Protein AF-A0A482ZUF1-F1 (afdb_monomer)

pLDDT: mean 80.64, std 9.86, range [46.56, 88.69]

Solvent-accessible surface area (backbone atoms only — not comparable to full-atom values): 3462 Å² total; per-residue (Å²): 125,65,64,60,55,55,48,48,51,53,48,50,47,55,24,53,78,52,70,35,48,45,39,61,71,53,44,47,48,55,38,46,76,72,68,46,91,70,55,64,71,58,50,41,51,53,29,60,77,66,69,60,58,39,63,74,64,78,127

Radius of gyration: 10.74 Å; Cα contacts (8 Å, |Δi|>4): 50; chains: 1; bounding box: 24×16×36 Å

Sequence (59 aa):
MIEDQRLLGVIKQSWLESGCVYGYRKVCHDLRELGQTCGISRVERLMYQNKLKSQTGYF

Secondary structure (DSSP, 8-state):
--HHHHHHHHHHHHHHHTTT---HHHHHHHHHHTT----HHHHHHHHHHTT---S----

Nearest PDB structures (foldseek):
  2o03-assembly1_A-2  TM=8.338E-01  e=1.426E+00  Mycobacterium tuberculosis
  1mzb-assembly1_A  TM=8.513E-01  e=1.521E+00  Pseudomonas aeruginosa
  5nhk-assembly1_B  TM=7.398E-01  e=1.623E+00  Francisella tularensis
  2lbf-assembly1_B  TM=7.524E-01  e=3.095E+00  Homo sapiens
  2lbf-assembly1_A  TM=4.530E-01  e=9.901E+00  Homo sapiens

Foldseek 3Di:
DPVLVVLLVQLVVVCVVVVLQDALVVSVVVCVVVVHPDDSVSSNVSCVVVVSHHPPPPD

Structure (mmCIF, N/CA/C/O backbone):
data_AF-A0A482ZUF1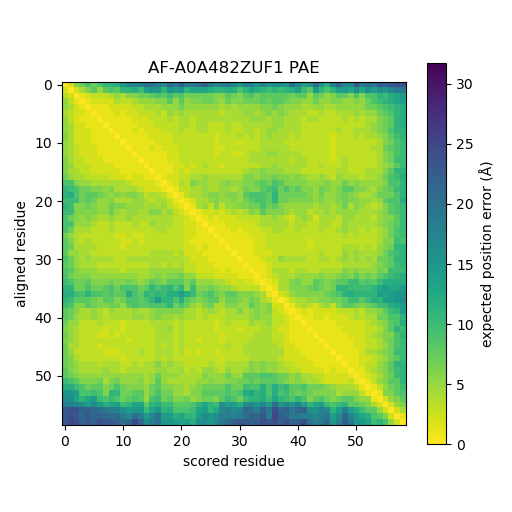-F1
#
_entry.id   AF-A0A482ZUF1-F1
#
loop_
_atom_site.group_PDB
_atom_site.id
_atom_site.type_symbol
_atom_site.label_atom_id
_atom_site.label_alt_id
_atom_site.label_comp_id
_atom_site.label_asym_id
_atom_site.label_entity_id
_atom_site.label_seq_id
_atom_site.pdbx_PDB_ins_code
_atom_site.Cartn_x
_atom_site.Cartn_y
_atom_site.Cartn_z
_atom_site.occupancy
_atom_site.B_iso_or_equiv
_atom_site.auth_seq_id
_atom_site.auth_comp_id
_atom_site.auth_asym_id
_atom_site.auth_atom_id
_atom_site.pdbx_PDB_model_num
ATOM 1 N N . MET A 1 1 ? 0.268 -2.762 14.265 1.00 54.84 1 MET A N 1
ATOM 2 C CA . MET A 1 1 ? 0.587 -4.197 14.163 1.00 54.84 1 MET A CA 1
ATOM 3 C C . MET A 1 1 ? -0.461 -4.944 13.332 1.00 54.84 1 MET A C 1
ATOM 5 O O . MET A 1 1 ? -0.070 -5.695 12.460 1.00 54.84 1 MET A O 1
ATOM 9 N N . ILE A 1 2 ? -1.778 -4.761 13.546 1.00 70.12 2 ILE A N 1
ATOM 10 C CA . ILE A 1 2 ? -2.821 -5.461 12.750 1.00 70.12 2 ILE A CA 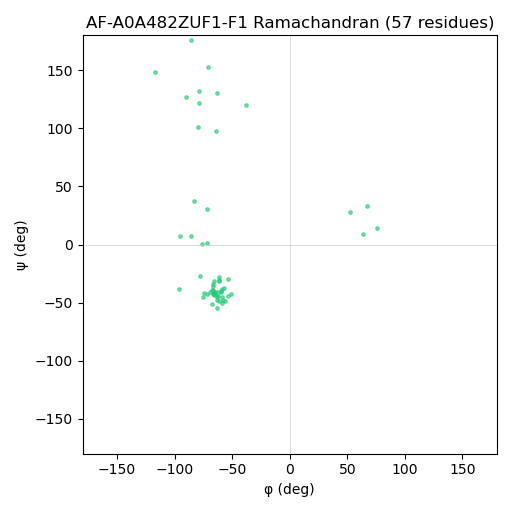1
ATOM 11 C C . ILE A 1 2 ? -3.361 -4.621 11.581 1.00 70.12 2 ILE A C 1
ATOM 13 O O . ILE A 1 2 ? -3.606 -5.145 10.495 1.00 70.12 2 ILE A O 1
ATOM 17 N N . GLU A 1 3 ? -3.527 -3.311 11.766 1.00 76.94 3 GLU A N 1
ATOM 18 C CA . GLU A 1 3 ? -4.058 -2.428 10.716 1.00 76.94 3 GLU A CA 1
ATOM 19 C C . GLU A 1 3 ? -3.124 -2.296 9.514 1.00 76.94 3 GLU A C 1
ATOM 21 O O . GLU A 1 3 ? -3.593 -2.227 8.387 1.00 76.94 3 GLU A O 1
ATOM 26 N N . ASP A 1 4 ? -1.808 -2.285 9.729 1.00 81.25 4 ASP A N 1
ATOM 27 C CA . ASP A 1 4 ? -0.815 -2.225 8.653 1.00 81.25 4 ASP A CA 1
ATOM 28 C C . ASP A 1 4 ? -0.803 -3.495 7.790 1.00 81.25 4 ASP A C 1
ATOM 30 O O . ASP A 1 4 ? -0.760 -3.377 6.567 1.00 81.25 4 ASP A O 1
ATOM 34 N N . GLN A 1 5 ? -0.953 -4.687 8.379 1.00 82.12 5 GLN A N 1
ATOM 35 C CA . GLN A 1 5 ? -1.139 -5.926 7.614 1.00 82.12 5 GLN A CA 1
ATOM 36 C C . GLN A 1 5 ? -2.464 -5.954 6.846 1.00 82.12 5 GLN A C 1
ATOM 38 O O . GLN A 1 5 ? -2.484 -6.368 5.685 1.00 82.12 5 GLN A O 1
ATOM 43 N N . ARG A 1 6 ? -3.568 -5.501 7.458 1.00 84.00 6 ARG A N 1
ATOM 44 C CA . ARG A 1 6 ? -4.862 -5.396 6.759 1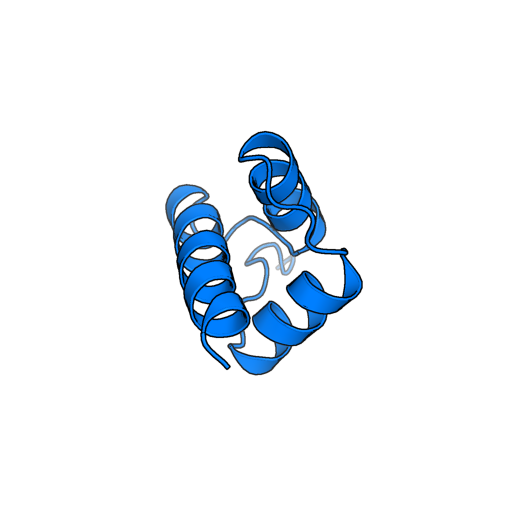.00 84.00 6 ARG A CA 1
ATOM 45 C C . ARG A 1 6 ? -4.773 -4.417 5.594 1.00 84.00 6 ARG A C 1
ATOM 47 O O . ARG A 1 6 ? -5.214 -4.736 4.494 1.00 84.00 6 ARG A O 1
ATOM 54 N N . LEU A 1 7 ? -4.143 -3.267 5.821 1.00 84.88 7 LEU A N 1
ATOM 55 C CA . LEU A 1 7 ? -3.931 -2.251 4.801 1.00 84.88 7 LEU A CA 1
ATOM 56 C C . LEU A 1 7 ? -3.056 -2.780 3.663 1.00 84.88 7 LEU A C 1
ATOM 58 O O . LEU A 1 7 ? -3.367 -2.562 2.497 1.00 84.88 7 LEU A O 1
ATOM 62 N N . LEU A 1 8 ? -2.005 -3.535 3.988 1.00 86.62 8 LEU A N 1
ATOM 63 C CA . LEU A 1 8 ? -1.164 -4.193 2.996 1.00 86.62 8 LEU A CA 1
ATOM 64 C C . LEU A 1 8 ? -1.952 -5.170 2.115 1.00 86.62 8 LEU A C 1
ATOM 66 O O . LEU A 1 8 ? -1.712 -5.228 0.911 1.00 86.62 8 LEU A O 1
ATOM 70 N N . GLY A 1 9 ? -2.875 -5.934 2.705 1.00 88.50 9 GLY A N 1
ATOM 71 C CA . GLY A 1 9 ? -3.755 -6.838 1.964 1.00 88.50 9 GLY A CA 1
ATOM 72 C C . GLY A 1 9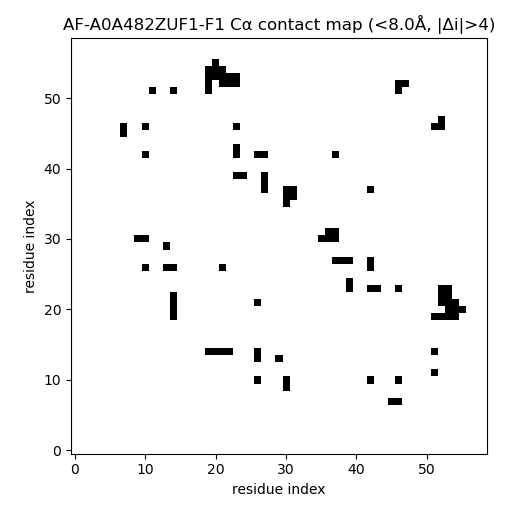 ? -4.570 -6.087 0.913 1.00 88.50 9 GLY A C 1
ATOM 73 O O . GLY A 1 9 ? -4.552 -6.465 -0.254 1.00 88.50 9 GLY A O 1
ATOM 74 N N . VAL A 1 10 ? -5.181 -4.966 1.306 1.00 87.31 10 VAL A N 1
ATOM 75 C CA . VAL A 1 10 ? -5.969 -4.117 0.397 1.00 87.31 10 VAL A CA 1
ATOM 76 C C . VAL A 1 10 ? -5.089 -3.460 -0.673 1.00 87.31 10 VAL A C 1
ATOM 78 O O . VAL A 1 10 ? -5.444 -3.477 -1.847 1.00 87.31 10 VAL A O 1
ATOM 81 N N . ILE A 1 11 ? -3.906 -2.953 -0.298 1.00 87.38 11 ILE A N 1
ATOM 82 C CA . ILE A 1 11 ? -2.908 -2.396 -1.231 1.00 87.38 11 IL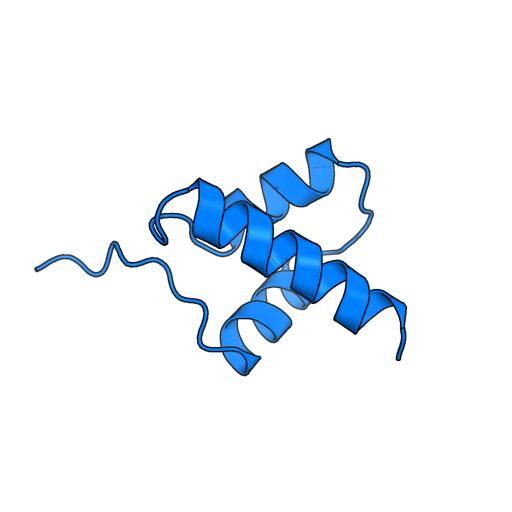E A CA 1
ATOM 83 C C . ILE A 1 11 ? -2.524 -3.432 -2.290 1.00 87.38 11 ILE A C 1
ATOM 85 O O . ILE A 1 11 ? -2.517 -3.120 -3.477 1.00 87.38 11 ILE A O 1
ATOM 89 N N . LYS A 1 12 ? -2.199 -4.662 -1.871 1.00 87.44 12 LYS A N 1
ATOM 90 C CA . LYS A 1 12 ? -1.825 -5.748 -2.786 1.00 87.44 12 LYS A CA 1
ATOM 91 C C . LYS A 1 12 ? -2.984 -6.150 -3.682 1.00 87.44 12 LYS A C 1
ATOM 93 O O . LYS A 1 12 ? -2.750 -6.375 -4.862 1.00 87.44 12 LYS A O 1
ATOM 98 N N . GLN A 1 13 ? -4.198 -6.222 -3.142 1.00 88.56 13 GLN A N 1
ATOM 99 C CA . GLN A 1 13 ? -5.38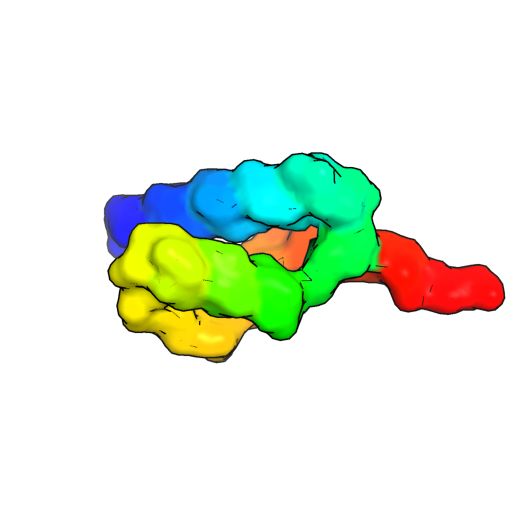1 -6.568 -3.920 1.00 88.56 13 GLN A CA 1
ATOM 100 C C . GLN A 1 13 ? -5.644 -5.514 -5.002 1.00 88.56 13 GLN A C 1
ATOM 102 O O . GLN A 1 13 ? -5.619 -5.853 -6.176 1.00 88.56 13 GLN A O 1
ATOM 107 N N . SER A 1 14 ? -5.750 -4.233 -4.636 1.00 86.88 14 SER A N 1
ATOM 108 C CA . SER A 1 14 ? -5.950 -3.132 -5.592 1.00 86.88 14 SER A CA 1
ATOM 109 C C . SER A 1 14 ? -4.817 -3.045 -6.633 1.00 86.88 14 SER A C 1
ATOM 111 O O . SER A 1 14 ? -5.062 -2.845 -7.826 1.00 86.88 14 SER A O 1
ATOM 113 N N . TRP A 1 15 ? -3.567 -3.282 -6.212 1.00 86.88 15 TRP A N 1
ATOM 114 C CA . TRP A 1 15 ? -2.414 -3.343 -7.115 1.00 86.88 15 TRP A CA 1
ATOM 115 C C . TRP A 1 15 ? -2.492 -4.514 -8.111 1.00 86.88 15 TRP A C 1
ATOM 117 O O . TRP A 1 15 ? -2.200 -4.320 -9.292 1.00 86.88 15 TRP A O 1
ATOM 127 N N . LEU A 1 16 ? -2.909 -5.704 -7.663 1.00 85.69 16 LEU A N 1
ATOM 128 C CA . LEU A 1 16 ? -3.072 -6.895 -8.506 1.00 85.69 16 LEU A CA 1
ATOM 129 C C . LEU A 1 16 ? -4.282 -6.795 -9.440 1.00 85.69 16 LEU A C 1
ATOM 131 O O . LEU A 1 16 ? -4.153 -7.130 -10.614 1.00 85.69 16 LEU A O 1
ATOM 135 N N . GLU A 1 17 ? -5.424 -6.300 -8.957 1.00 86.25 17 GLU A N 1
ATOM 136 C CA . GLU A 1 17 ? -6.631 -6.091 -9.775 1.00 86.25 17 GLU A CA 1
ATOM 137 C C . GLU A 1 17 ? -6.380 -5.093 -10.911 1.00 86.25 17 GLU A C 1
ATOM 139 O O . GLU A 1 17 ? -6.944 -5.211 -11.995 1.00 86.25 17 GLU A O 1
ATOM 144 N N . SER A 1 18 ? -5.441 -4.170 -10.706 1.00 80.25 18 SER A N 1
ATOM 145 C CA . SER A 1 18 ? -4.983 -3.232 -11.733 1.00 80.25 18 SER A CA 1
ATOM 146 C C . SER A 1 18 ? -3.870 -3.774 -12.637 1.00 80.25 18 SER A C 1
ATOM 148 O O . SER A 1 18 ? -3.276 -3.010 -13.400 1.00 80.25 18 SER A O 1
ATOM 150 N N . GLY A 1 19 ? -3.523 -5.059 -12.527 1.00 83.38 19 GLY A N 1
ATOM 151 C CA . GLY A 1 19 ? -2.485 -5.701 -13.337 1.00 83.38 19 GLY A CA 1
ATOM 152 C C . GLY A 1 19 ? -1.073 -5.184 -13.056 1.00 83.38 19 GLY A C 1
ATOM 153 O O . GLY A 1 19 ? -0.274 -5.064 -13.980 1.00 83.38 19 GLY A O 1
ATOM 154 N N . CYS A 1 20 ? -0.773 -4.808 -11.808 1.00 82.50 20 CYS A N 1
ATOM 155 C CA . CYS A 1 20 ? 0.514 -4.232 -11.393 1.00 82.50 20 CYS A CA 1
ATOM 156 C C . CYS A 1 20 ? 0.848 -2.869 -12.039 1.00 82.50 20 CYS A C 1
ATOM 158 O O . CYS A 1 20 ? 1.950 -2.342 -11.863 1.00 82.50 20 CYS A O 1
ATOM 160 N N . VAL A 1 21 ? -0.099 -2.251 -12.753 1.00 79.88 21 VAL A N 1
ATOM 161 C CA . VAL A 1 21 ? 0.093 -0.957 -13.432 1.00 79.88 21 VAL A CA 1
ATOM 162 C C . VAL A 1 21 ? 0.007 0.208 -12.443 1.00 79.88 21 VAL A C 1
ATOM 164 O O . VAL A 1 21 ? 0.618 1.258 -12.643 1.00 79.88 21 VAL A O 1
ATOM 167 N N . TYR A 1 22 ? -0.726 0.054 -11.341 1.00 82.81 22 TYR A N 1
ATOM 168 C CA . TYR A 1 22 ? -1.011 1.171 -10.443 1.00 82.81 22 TYR A CA 1
ATOM 169 C C . TYR A 1 22 ? 0.168 1.493 -9.521 1.00 82.81 22 TYR A C 1
ATOM 171 O O . TYR A 1 22 ? 0.769 0.625 -8.893 1.00 82.81 22 TYR A O 1
ATOM 179 N N . GLY A 1 23 ? 0.504 2.780 -9.436 1.00 81.44 23 GLY A N 1
ATOM 180 C CA . GLY A 1 23 ? 1.431 3.303 -8.434 1.00 81.44 23 GLY A CA 1
ATOM 181 C C . GLY A 1 23 ? 0.726 3.645 -7.122 1.00 81.44 23 GLY A C 1
ATOM 182 O O . GLY A 1 23 ? -0.503 3.624 -7.034 1.00 81.44 23 GLY A O 1
ATOM 183 N N . TYR A 1 24 ? 1.509 4.059 -6.122 1.00 83.00 24 TYR A N 1
ATOM 184 C CA . TYR A 1 24 ? 1.010 4.421 -4.787 1.00 83.00 24 TYR A CA 1
ATOM 185 C C . TYR A 1 24 ? -0.104 5.471 -4.807 1.00 83.00 24 TYR A C 1
ATOM 187 O O . TYR A 1 24 ? -0.978 5.462 -3.947 1.00 83.00 24 TYR A O 1
ATOM 195 N N . ARG A 1 25 ? -0.107 6.359 -5.806 1.00 84.56 25 ARG A N 1
ATOM 196 C CA . ARG A 1 25 ? -1.095 7.432 -5.937 1.00 84.56 25 ARG A CA 1
ATOM 197 C C . ARG A 1 25 ? -2.490 6.910 -6.287 1.00 84.56 25 ARG A C 1
ATOM 199 O O . ARG A 1 25 ? -3.458 7.388 -5.709 1.00 84.56 25 ARG A O 1
ATOM 206 N N . LYS A 1 26 ? -2.584 5.922 -7.187 1.00 86.44 26 LYS A N 1
ATOM 207 C CA . LYS A 1 26 ? -3.862 5.277 -7.526 1.00 86.44 26 LYS A CA 1
ATOM 208 C C . LYS A 1 26 ? -4.314 4.331 -6.424 1.00 86.44 26 LYS A C 1
ATOM 210 O O . LYS A 1 26 ? -5.433 4.461 -5.966 1.00 86.44 26 LYS A O 1
ATOM 215 N N . VAL A 1 27 ? -3.408 3.506 -5.897 1.00 86.31 27 VAL A N 1
ATOM 216 C CA . VAL A 1 27 ? -3.735 2.635 -4.757 1.00 86.31 27 VAL A CA 1
ATOM 217 C C . VAL A 1 27 ? -4.232 3.453 -3.556 1.00 86.31 27 VAL A C 1
ATOM 219 O O . VAL A 1 27 ? -5.165 3.052 -2.872 1.00 86.31 27 VAL A O 1
ATOM 222 N N . CYS A 1 28 ? -3.665 4.639 -3.307 1.00 86.50 28 CYS A N 1
ATOM 223 C CA . CYS A 1 28 ? -4.174 5.541 -2.273 1.00 86.50 28 CYS A CA 1
ATOM 224 C C . CYS A 1 28 ? -5.579 6.090 -2.579 1.00 86.50 28 CYS A C 1
ATOM 226 O O . CYS A 1 28 ? -6.329 6.367 -1.644 1.00 86.50 28 CYS A O 1
ATOM 228 N N . HIS A 1 29 ? -5.933 6.268 -3.852 1.00 87.38 29 HIS A N 1
ATOM 229 C CA . HIS A 1 29 ? -7.279 6.668 -4.257 1.00 87.38 29 HIS A CA 1
ATOM 230 C C . HIS A 1 29 ? -8.285 5.551 -3.969 1.00 87.38 29 HIS A C 1
ATOM 232 O O . HIS A 1 29 ? -9.240 5.792 -3.237 1.00 87.38 29 HIS A O 1
ATOM 238 N N . ASP A 1 30 ? -8.004 4.327 -4.424 1.00 86.81 30 ASP A N 1
ATOM 239 C CA . ASP A 1 30 ? -8.819 3.138 -4.142 1.00 86.81 30 ASP A CA 1
ATOM 240 C C . ASP A 1 30 ? -9.033 2.938 -2.634 1.00 86.81 30 ASP A C 1
ATOM 242 O O . ASP A 1 30 ? -10.146 2.722 -2.162 1.00 86.81 30 ASP A O 1
ATOM 246 N N . LEU A 1 31 ? -7.970 3.091 -1.841 1.00 84.31 31 LEU A N 1
ATOM 247 C CA . LEU A 1 31 ? -8.056 3.018 -0.383 1.00 84.31 31 LEU A CA 1
ATOM 248 C C . LEU A 1 31 ? -8.993 4.078 0.206 1.00 84.31 31 LEU A C 1
ATOM 250 O O . LEU A 1 31 ? -9.749 3.786 1.134 1.00 84.31 31 LEU A O 1
ATOM 254 N N . ARG A 1 32 ? -8.963 5.299 -0.333 1.00 86.19 32 ARG A N 1
ATOM 255 C CA . ARG A 1 32 ? -9.841 6.381 0.113 1.00 86.19 32 ARG A CA 1
ATOM 256 C C . ARG A 1 32 ? -11.301 6.100 -0.236 1.00 86.19 32 ARG A C 1
ATOM 258 O O . ARG A 1 32 ? -12.168 6.376 0.590 1.00 86.19 32 ARG A O 1
ATOM 265 N N . GLU A 1 33 ? -11.564 5.541 -1.414 1.00 85.31 33 GLU A N 1
ATOM 266 C CA . GLU A 1 33 ? -12.910 5.133 -1.843 1.00 85.31 33 GLU A CA 1
ATOM 267 C C . GLU A 1 33 ? -13.457 3.975 -1.000 1.00 85.31 33 GLU A C 1
ATOM 269 O O . GLU A 1 33 ? -14.637 3.956 -0.661 1.00 85.31 33 GLU A O 1
ATOM 274 N N . LEU A 1 34 ? -12.581 3.075 -0.551 1.00 82.00 34 LEU A N 1
ATOM 275 C CA . LEU A 1 34 ? -12.904 2.014 0.408 1.00 82.00 34 LEU A CA 1
ATOM 276 C C . LEU A 1 34 ? -13.138 2.528 1.843 1.00 82.00 34 LEU A C 1
ATOM 278 O O . LEU A 1 34 ? -13.370 1.730 2.752 1.00 82.00 34 LEU A O 1
ATOM 282 N N . GLY A 1 35 ? -13.057 3.842 2.076 1.00 79.81 35 GLY A N 1
ATOM 283 C CA . GLY A 1 35 ? -13.256 4.454 3.389 1.00 79.81 35 GLY A CA 1
ATOM 284 C C . GLY A 1 35 ? -12.072 4.285 4.346 1.00 79.81 35 GLY A C 1
ATOM 285 O O . GLY A 1 35 ? -12.217 4.537 5.543 1.00 79.81 35 GLY A O 1
ATOM 286 N N . GLN A 1 36 ? -10.896 3.877 3.855 1.00 77.25 36 GLN A N 1
ATOM 287 C CA . GLN A 1 36 ? -9.690 3.795 4.679 1.00 77.25 36 GLN A CA 1
ATOM 288 C C . GLN A 1 36 ? -9.079 5.190 4.871 1.00 77.25 36 GLN A C 1
ATOM 290 O O . GLN A 1 36 ? -8.666 5.859 3.924 1.00 77.25 36 GLN A O 1
ATOM 295 N N . THR A 1 37 ? -8.938 5.617 6.124 1.00 68.94 37 THR A N 1
ATOM 296 C CA . THR A 1 37 ? -8.291 6.878 6.540 1.00 68.94 37 THR A CA 1
ATOM 297 C C . THR A 1 37 ? -6.764 6.756 6.624 1.00 68.94 37 THR A C 1
ATOM 299 O O . THR A 1 37 ? -6.108 7.304 7.508 1.00 68.94 37 THR A O 1
ATOM 302 N N . CYS A 1 38 ? -6.151 6.014 5.706 1.00 73.50 38 CYS A N 1
ATOM 303 C CA . CYS A 1 38 ? -4.702 5.859 5.646 1.00 73.50 38 CYS A CA 1
ATOM 304 C C . CYS A 1 38 ? -4.064 6.939 4.758 1.00 73.50 38 CYS A C 1
ATOM 306 O O . CYS A 1 38 ? -4.428 7.109 3.598 1.00 73.50 38 CYS A O 1
ATOM 308 N N . GLY A 1 39 ? -3.079 7.662 5.298 1.00 80.44 39 GLY A N 1
ATOM 309 C CA . GLY A 1 39 ? -2.348 8.691 4.554 1.00 80.44 39 GLY A CA 1
ATOM 310 C C . GLY A 1 39 ? -1.404 8.123 3.487 1.00 80.44 39 GLY A C 1
ATOM 311 O O . GLY A 1 39 ? -0.858 7.027 3.643 1.00 80.44 39 GLY A O 1
ATOM 312 N N . ILE A 1 40 ? -1.146 8.919 2.442 1.00 83.19 40 ILE A N 1
ATOM 313 C CA . ILE A 1 40 ? -0.278 8.577 1.297 1.00 83.19 40 ILE A CA 1
ATOM 314 C C . ILE A 1 40 ? 1.095 8.063 1.751 1.00 83.19 40 ILE A C 1
ATOM 316 O O . ILE A 1 40 ? 1.559 7.046 1.248 1.00 83.19 40 ILE A O 1
ATOM 320 N N . SER A 1 41 ? 1.715 8.694 2.753 1.00 85.44 41 SER A N 1
ATOM 321 C CA . SER A 1 41 ? 3.033 8.288 3.266 1.00 85.44 41 SER A CA 1
ATOM 322 C C . SER A 1 41 ? 3.045 6.866 3.839 1.00 85.44 41 SER A C 1
ATOM 324 O O . SER A 1 41 ? 4.059 6.172 3.773 1.00 85.44 41 SER A O 1
ATOM 326 N N . ARG A 1 42 ? 1.916 6.401 4.392 1.00 86.50 42 ARG A N 1
ATOM 327 C CA . ARG A 1 42 ? 1.784 5.035 4.919 1.00 86.50 42 ARG A CA 1
ATOM 328 C C . ARG A 1 42 ? 1.664 4.025 3.779 1.00 86.50 42 ARG A C 1
ATOM 330 O O . ARG A 1 42 ? 2.315 2.986 3.834 1.00 86.50 42 ARG A O 1
ATOM 337 N N . VAL A 1 43 ? 0.893 4.355 2.743 1.00 86.06 43 VAL A N 1
ATOM 338 C CA . VAL A 1 43 ? 0.754 3.542 1.521 1.00 86.06 43 VAL A CA 1
ATOM 339 C C . VAL A 1 43 ? 2.090 3.433 0.790 1.00 86.06 43 VAL A C 1
ATOM 341 O O . VAL A 1 43 ? 2.518 2.330 0.461 1.00 86.06 43 VAL A O 1
ATOM 344 N N . GLU A 1 44 ? 2.783 4.557 0.607 1.00 86.50 44 GLU A N 1
ATOM 345 C CA . GLU A 1 44 ? 4.091 4.622 -0.047 1.00 86.50 44 GLU A CA 1
ATOM 346 C C . GLU A 1 44 ? 5.126 3.759 0.682 1.00 86.50 44 GLU A C 1
ATOM 348 O O . GLU A 1 44 ? 5.755 2.897 0.067 1.00 86.50 44 GLU A O 1
ATOM 353 N N . ARG A 1 45 ? 5.243 3.910 2.008 1.00 88.69 45 ARG A N 1
ATOM 354 C CA . ARG A 1 45 ? 6.157 3.098 2.822 1.00 88.69 45 ARG A CA 1
ATOM 355 C C . ARG A 1 45 ? 5.842 1.604 2.714 1.00 88.69 45 ARG A C 1
ATOM 357 O O . ARG A 1 45 ? 6.760 0.807 2.539 1.00 88.69 45 ARG A O 1
ATOM 364 N N . LEU A 1 46 ? 4.567 1.220 2.790 1.00 87.69 46 LEU A N 1
ATOM 365 C CA . LEU A 1 46 ? 4.144 -0.182 2.694 1.00 87.69 46 LEU A CA 1
ATOM 366 C C . LEU A 1 46 ? 4.416 -0.782 1.309 1.00 87.69 46 LEU A C 1
ATOM 368 O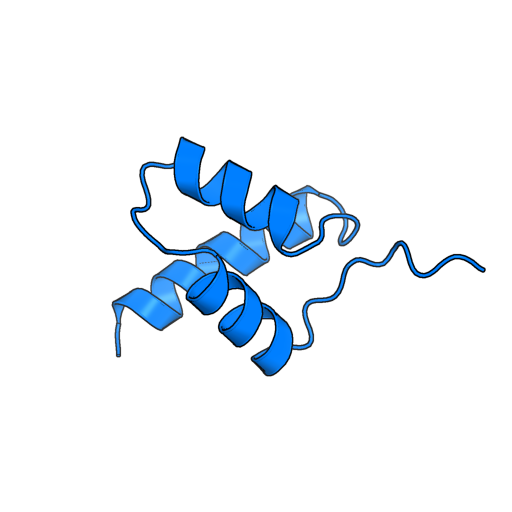 O . LEU A 1 46 ? 4.935 -1.900 1.224 1.00 87.69 46 LEU A O 1
ATOM 372 N N . MET A 1 47 ? 4.119 -0.039 0.238 1.00 86.94 47 MET A N 1
ATOM 373 C CA . MET A 1 47 ? 4.427 -0.447 -1.135 1.00 86.94 47 MET A CA 1
ATOM 374 C C . MET A 1 47 ? 5.934 -0.577 -1.353 1.00 86.94 47 MET A C 1
ATOM 376 O O . MET A 1 47 ? 6.382 -1.599 -1.873 1.00 86.94 47 MET A O 1
ATOM 380 N N . TYR A 1 48 ? 6.724 0.390 -0.878 1.00 86.56 48 TYR A N 1
ATOM 381 C CA . TYR A 1 48 ? 8.182 0.357 -0.972 1.00 86.56 48 TYR A CA 1
ATOM 382 C C . TYR A 1 48 ? 8.776 -0.847 -0.228 1.00 86.56 48 TYR A C 1
ATOM 384 O O . TYR A 1 48 ? 9.549 -1.613 -0.806 1.00 86.56 48 TYR A O 1
ATOM 392 N N . GLN A 1 49 ? 8.355 -1.083 1.021 1.00 88.06 49 GLN A N 1
ATOM 393 C CA . GLN A 1 49 ? 8.807 -2.231 1.818 1.00 88.06 49 GLN A CA 1
ATOM 394 C C . GLN A 1 49 ? 8.448 -3.579 1.177 1.00 88.06 49 GLN A C 1
ATOM 396 O O . GLN A 1 49 ? 9.202 -4.539 1.313 1.00 88.06 49 GLN A O 1
ATOM 401 N N . ASN A 1 50 ? 7.329 -3.653 0.453 1.00 85.44 50 ASN A N 1
ATOM 402 C CA . ASN A 1 50 ? 6.881 -4.876 -0.220 1.00 85.44 50 ASN A CA 1
ATOM 403 C C . ASN A 1 50 ? 7.310 -4.958 -1.689 1.00 85.44 50 ASN A C 1
ATOM 405 O O . ASN A 1 50 ? 6.879 -5.870 -2.391 1.00 85.44 50 ASN A O 1
ATOM 409 N N . LYS A 1 51 ? 8.151 -4.023 -2.157 1.00 83.62 51 LYS A N 1
ATOM 410 C CA . LYS A 1 51 ? 8.594 -3.918 -3.556 1.00 83.62 51 LYS A CA 1
ATOM 411 C C . LYS A 1 51 ? 7.428 -3.892 -4.559 1.00 83.62 51 LYS A C 1
ATOM 413 O O . LYS A 1 51 ? 7.603 -4.296 -5.706 1.00 83.62 51 LYS A O 1
ATOM 418 N N . LEU A 1 52 ? 6.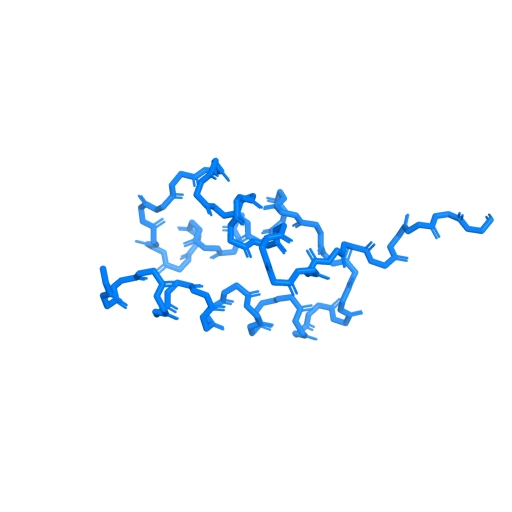266 -3.395 -4.136 1.00 81.88 52 LEU A N 1
ATOM 419 C CA . LEU A 1 52 ? 5.094 -3.185 -4.981 1.00 81.88 52 LEU A CA 1
ATOM 420 C C . LEU A 1 52 ? 5.332 -1.884 -5.740 1.00 81.88 52 LEU A C 1
ATOM 422 O O . LEU A 1 52 ? 5.235 -0.793 -5.178 1.00 81.88 52 LEU A O 1
ATOM 426 N N . LYS A 1 53 ? 5.734 -2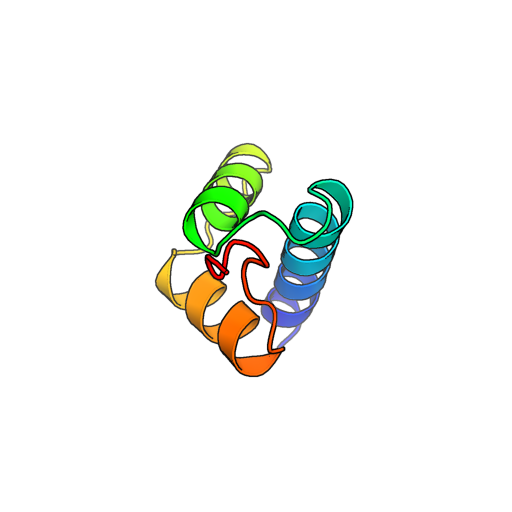.002 -6.999 1.00 75.06 53 LYS A N 1
ATOM 427 C CA . LYS A 1 53 ? 6.046 -0.864 -7.867 1.00 75.06 53 LYS A CA 1
ATOM 428 C C . LYS A 1 53 ? 5.071 -0.875 -9.030 1.00 75.06 53 LYS A C 1
ATOM 430 O O . LYS A 1 53 ? 4.641 -1.941 -9.462 1.00 75.06 53 LYS A O 1
ATOM 435 N N . SER A 1 54 ? 4.744 0.306 -9.539 1.00 75.44 54 SER A N 1
ATOM 436 C CA . SER A 1 54 ? 4.045 0.395 -10.817 1.00 75.44 54 SER A CA 1
ATOM 437 C C . SER A 1 54 ? 4.949 -0.173 -11.906 1.00 75.44 54 SER A C 1
ATOM 439 O O . SER A 1 54 ? 6.124 0.192 -11.998 1.00 75.44 54 SER A O 1
ATOM 441 N N . GLN A 1 55 ? 4.395 -1.064 -12.718 1.00 67.62 55 GLN A N 1
ATOM 442 C CA . GLN A 1 55 ? 5.082 -1.665 -13.855 1.00 67.62 55 GLN A CA 1
ATOM 443 C C . GLN A 1 55 ? 5.184 -0.703 -15.057 1.00 67.62 55 GLN A C 1
ATOM 445 O O . GLN A 1 55 ? 5.816 -1.043 -16.048 1.00 67.62 55 GLN A O 1
ATOM 450 N N . THR A 1 56 ? 4.669 0.533 -14.946 1.00 59.84 56 THR A N 1
ATOM 451 C CA . THR A 1 56 ? 4.860 1.651 -15.901 1.00 59.84 56 THR A CA 1
ATOM 452 C C . THR A 1 56 ? 6.285 2.234 -15.851 1.00 59.84 56 THR A C 1
ATOM 454 O O . THR A 1 56 ? 6.522 3.405 -16.135 1.00 59.84 56 THR A O 1
ATOM 457 N N . GLY A 1 57 ? 7.283 1.412 -15.527 1.00 53.50 57 GLY A N 1
ATOM 458 C CA . GLY A 1 57 ? 8.650 1.695 -15.940 1.00 53.50 57 GLY A CA 1
ATOM 459 C C . GLY A 1 57 ? 8.682 1.642 -17.462 1.00 53.50 57 GLY A C 1
ATOM 460 O O . GLY A 1 57 ? 8.695 0.558 -18.033 1.00 53.50 57 GLY A O 1
ATOM 461 N N . TYR A 1 58 ? 8.590 2.819 -18.078 1.00 48.62 58 TYR A N 1
ATOM 462 C CA . TYR A 1 58 ? 8.841 3.080 -19.491 1.00 48.62 58 TYR A CA 1
ATOM 463 C C . TYR A 1 58 ? 10.033 2.223 -19.956 1.00 48.62 58 TYR A C 1
ATOM 465 O O . TYR A 1 58 ? 11.113 2.321 -19.367 1.00 48.62 58 TYR A O 1
ATOM 473 N N . PHE A 1 59 ? 9.806 1.358 -20.946 1.00 46.56 59 PHE A N 1
ATOM 474 C CA . PHE A 1 59 ? 10.879 0.880 -21.817 1.00 46.56 59 PHE A CA 1
ATOM 475 C C . PHE A 1 59 ? 11.267 2.006 -22.774 1.00 46.56 59 PHE A C 1
ATOM 477 O O . PHE A 1 59 ? 10.351 2.761 -23.179 1.00 46.56 59 PHE A O 1
#

Mean predicted aligned error: 5.62 Å